Protein AF-A0A9P6CUF9-F1 (afdb_monomer_lite)

Secondary structure (DSSP, 8-state):
-------STTSS----TTT--EEEEEPPTTS--S-SEEEEE---------

Radius of gyration: 17.07 Å; chains: 1; bounding box: 36×45×33 Å

Sequence (50 aa):
INYTSYGLRCCQDSLNPQTHADIMILSHKDEENIYPYWYARIIGIFHALV

Foldseek 3Di:
DDDPCPDPPPVDPCCPLPPFQKDWDQDDPPPPDPDRIDIDGDPDDDDDDD

Organism: NCBI:txid109636

pLDDT: mean 70.4, std 13.27, range [37.88, 87.75]

Structure (mmCIF, N/CA/C/O backbone):
data_AF-A0A9P6CUF9-F1
#
_entry.id   AF-A0A9P6CUF9-F1
#
loop_
_atom_site.group_PDB
_atom_site.id
_atom_site.type_symbol
_atom_site.label_atom_id
_atom_site.label_alt_id
_atom_site.label_comp_id
_atom_site.label_asym_id
_atom_site.label_entity_id
_atom_site.label_seq_id
_atom_site.pdbx_PDB_ins_code
_atom_site.Cartn_x
_atom_site.Cartn_y
_atom_site.Cartn_z
_atom_site.occupancy
_atom_site.B_iso_or_equiv
_atom_site.auth_seq_id
_atom_site.auth_comp_id
_atom_site.auth_asym_id
_atom_site.auth_atom_id
_atom_site.pdbx_PDB_model_num
ATOM 1 N N . ILE A 1 1 ? -13.766 -37.498 6.758 1.00 49.75 1 ILE A N 1
ATOM 2 C CA . ILE A 1 1 ? -13.010 -36.421 6.075 1.00 49.75 1 ILE A CA 1
ATOM 3 C C . ILE A 1 1 ? -13.531 -35.117 6.657 1.00 49.75 1 ILE A C 1
ATOM 5 O O . ILE A 1 1 ? -14.635 -34.716 6.318 1.00 49.75 1 ILE A O 1
ATOM 9 N N . ASN A 1 2 ? -12.826 -34.546 7.634 1.00 37.88 2 ASN A N 1
ATOM 10 C CA . ASN A 1 2 ? -13.276 -33.329 8.309 1.00 37.88 2 ASN A CA 1
ATOM 11 C C . ASN A 1 2 ? -12.760 -32.126 7.514 1.00 37.88 2 ASN A C 1
ATOM 13 O O . ASN A 1 2 ? -11.560 -31.870 7.506 1.00 37.88 2 ASN A O 1
ATOM 17 N N . TYR A 1 3 ? -13.656 -31.416 6.828 1.00 44.19 3 TYR A N 1
ATOM 18 C CA . TYR A 1 3 ? -13.351 -30.118 6.230 1.00 44.19 3 TYR A CA 1
ATOM 19 C C . TYR A 1 3 ? -13.456 -29.054 7.321 1.00 44.19 3 TYR A C 1
ATOM 21 O O . TYR A 1 3 ? -14.530 -28.520 7.591 1.00 44.19 3 TYR A O 1
ATOM 29 N N . THR A 1 4 ? -12.345 -28.768 7.994 1.00 52.97 4 THR A N 1
ATOM 30 C CA . THR A 1 4 ? -12.271 -27.630 8.909 1.00 52.97 4 THR A CA 1
ATOM 31 C C . THR A 1 4 ? -12.242 -26.362 8.064 1.00 52.97 4 THR A C 1
ATOM 33 O O . THR A 1 4 ? -11.209 -25.993 7.511 1.00 52.97 4 THR A O 1
ATOM 36 N N . SER A 1 5 ? -13.397 -25.713 7.933 1.00 61.53 5 SER A N 1
ATOM 37 C CA . SER A 1 5 ? -13.522 -24.349 7.426 1.00 61.53 5 SER A CA 1
ATOM 38 C C . SER A 1 5 ? -12.804 -23.402 8.393 1.00 61.53 5 SER A C 1
ATOM 40 O O . SER A 1 5 ? -13.421 -22.813 9.279 1.00 61.53 5 SER A O 1
ATOM 42 N N . TYR A 1 6 ? -11.481 -23.295 8.266 1.00 49.59 6 TYR A N 1
ATOM 43 C CA . TYR A 1 6 ? -10.708 -22.248 8.921 1.00 49.59 6 TYR A CA 1
ATOM 44 C C . TYR A 1 6 ? -11.209 -20.901 8.397 1.00 49.59 6 TYR A C 1
ATOM 46 O O . TYR A 1 6 ? -11.222 -20.647 7.195 1.00 49.59 6 TYR A O 1
ATOM 54 N N . GLY A 1 7 ? -11.715 -20.078 9.313 1.00 55.69 7 GLY A N 1
ATOM 55 C CA . GLY A 1 7 ? -12.391 -18.828 8.997 1.00 55.69 7 GLY A CA 1
ATOM 56 C C . GLY A 1 7 ? -11.522 -17.881 8.172 1.00 55.69 7 GLY A C 1
ATOM 57 O O . GLY A 1 7 ? -10.342 -17.690 8.463 1.00 55.69 7 GLY A O 1
ATOM 58 N N . LEU A 1 8 ? -12.164 -17.256 7.184 1.00 57.19 8 LEU A N 1
ATOM 59 C CA . LEU A 1 8 ? -11.690 -16.212 6.266 1.00 57.19 8 LEU A CA 1
ATOM 60 C C . LEU A 1 8 ? -11.280 -14.907 6.986 1.00 57.19 8 LEU A C 1
ATOM 62 O O . LEU A 1 8 ? -11.639 -13.812 6.571 1.00 57.19 8 LEU A O 1
ATOM 66 N N . ARG A 1 9 ? -10.568 -14.989 8.110 1.00 54.44 9 ARG A N 1
ATOM 67 C CA . ARG A 1 9 ? -10.118 -13.826 8.892 1.00 54.44 9 ARG A CA 1
ATOM 68 C C . ARG A 1 9 ? -8.779 -13.258 8.423 1.00 54.44 9 ARG A C 1
ATOM 70 O O . ARG A 1 9 ? -8.321 -12.278 8.991 1.00 54.44 9 ARG A O 1
ATOM 77 N N . CYS A 1 10 ? -8.173 -13.854 7.397 1.00 54.59 10 CYS A N 1
ATOM 78 C CA . CYS A 1 10 ? -6.860 -13.468 6.880 1.00 54.59 10 CYS 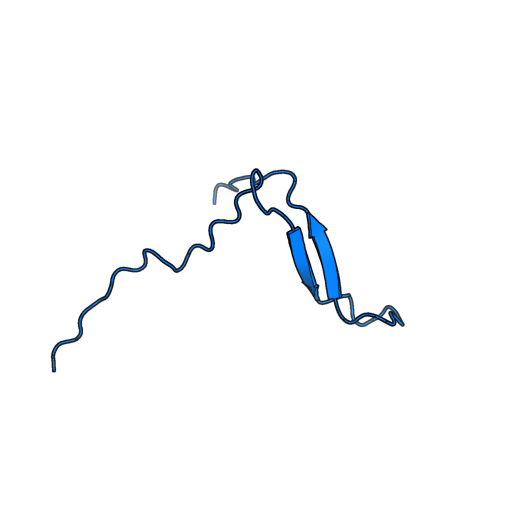A CA 1
ATOM 79 C C . CYS A 1 10 ? -6.854 -13.273 5.352 1.00 54.59 10 CYS A C 1
ATOM 81 O O . CYS A 1 10 ? -5.815 -13.404 4.722 1.00 54.59 10 CYS A O 1
ATOM 83 N N . CYS A 1 11 ? -8.013 -13.014 4.737 1.00 53.06 11 CYS A N 1
ATOM 84 C CA . CYS A 1 11 ? -8.100 -12.681 3.305 1.00 53.06 11 CYS A CA 1
ATOM 85 C C . CYS A 1 11 ? -8.223 -11.171 3.060 1.00 53.06 11 CYS A C 1
ATOM 87 O O . CYS A 1 11 ? -8.466 -10.743 1.937 1.00 53.06 11 CYS A O 1
ATOM 89 N N . GLN A 1 12 ? -8.090 -10.372 4.115 1.00 54.78 12 GLN A N 1
ATOM 90 C CA . GLN A 1 12 ? -8.044 -8.927 4.028 1.00 54.78 12 GLN A CA 1
ATOM 91 C C . GLN A 1 12 ? -6.685 -8.526 4.577 1.00 54.78 12 GLN A C 1
ATOM 93 O O . GLN A 1 12 ? -6.527 -8.372 5.788 1.00 54.78 12 GLN A O 1
ATOM 98 N N . ASP A 1 13 ? -5.694 -8.438 3.689 1.00 58.16 13 ASP A N 1
ATOM 99 C CA . ASP A 1 13 ? -4.462 -7.736 4.019 1.00 58.16 13 ASP A CA 1
ATOM 100 C C . ASP A 1 13 ? -4.887 -6.370 4.550 1.00 58.16 13 ASP A C 1
ATOM 102 O O . ASP A 1 13 ? -5.585 -5.606 3.873 1.00 58.16 13 ASP A O 1
ATOM 106 N N . SER A 1 14 ? -4.582 -6.108 5.819 1.00 63.19 14 SER A N 1
ATOM 107 C CA . SER A 1 14 ? -4.900 -4.841 6.449 1.00 63.19 14 SER A CA 1
ATOM 108 C C . SER A 1 14 ? -3.973 -3.798 5.844 1.00 63.19 14 SER A C 1
ATOM 110 O O . SER A 1 14 ? -2.900 -3.500 6.361 1.00 63.19 14 SER A O 1
ATOM 112 N N . LEU A 1 15 ? -4.393 -3.248 4.707 1.00 67.75 15 LEU A N 1
ATOM 113 C CA . LEU A 1 15 ? -3.786 -2.080 4.094 1.00 67.75 15 LEU A CA 1
ATOM 114 C C . LEU A 1 15 ? -4.048 -0.896 5.024 1.00 67.75 15 LEU A C 1
ATOM 116 O O . LEU A 1 15 ? -4.980 -0.128 4.821 1.00 67.75 15 LEU A O 1
ATOM 120 N N . ASN A 1 16 ? -3.285 -0.815 6.114 1.00 67.25 16 ASN A N 1
ATOM 121 C CA . ASN A 1 16 ? -3.397 0.234 7.109 1.00 67.25 16 ASN A CA 1
ATOM 122 C C . ASN A 1 16 ? -2.642 1.467 6.600 1.00 67.25 16 ASN A C 1
ATOM 124 O O . ASN A 1 16 ? -1.404 1.453 6.604 1.00 67.25 16 ASN A O 1
ATOM 128 N N . PRO A 1 17 ? -3.341 2.557 6.234 1.00 67.00 17 PRO A N 1
ATOM 129 C CA . PRO A 1 17 ? -2.683 3.763 5.750 1.00 67.00 17 PRO A CA 1
ATOM 130 C C . PRO A 1 17 ? -1.783 4.421 6.813 1.00 67.00 17 PRO A C 1
ATOM 132 O O . PRO A 1 17 ? -0.928 5.233 6.475 1.00 67.00 17 PRO A O 1
ATOM 135 N N . GLN A 1 18 ? -1.960 4.092 8.101 1.00 66.50 18 GLN A N 1
ATOM 136 C CA . GLN A 1 18 ? -1.237 4.741 9.199 1.00 66.50 18 GLN A CA 1
ATOM 137 C C . GLN A 1 18 ? 0.152 4.165 9.472 1.00 66.50 18 GLN A C 1
ATOM 139 O O . GLN A 1 18 ? 1.026 4.910 9.907 1.00 66.50 18 GLN A O 1
ATOM 144 N N . THR A 1 19 ? 0.371 2.863 9.268 1.00 66.94 19 THR A N 1
ATOM 145 C CA . THR A 1 19 ? 1.616 2.218 9.721 1.00 66.94 19 THR A CA 1
ATOM 146 C C . THR A 1 19 ? 2.534 1.807 8.579 1.00 66.94 19 THR A C 1
ATOM 148 O O . THR A 1 19 ? 3.728 2.053 8.683 1.00 66.94 19 THR A O 1
ATOM 151 N N . HIS A 1 20 ? 2.012 1.251 7.480 1.00 69.44 20 HIS A N 1
ATOM 152 C CA . HIS A 1 20 ? 2.818 0.766 6.348 1.00 69.44 20 HIS A CA 1
ATOM 153 C C . HIS A 1 20 ? 1.981 0.764 5.063 1.00 69.44 20 HIS A C 1
ATOM 155 O O . HIS A 1 20 ? 1.497 -0.265 4.608 1.00 69.44 20 HIS A O 1
ATOM 161 N N . ALA A 1 21 ? 1.774 1.960 4.519 1.00 77.31 21 ALA A N 1
ATOM 162 C CA . ALA A 1 21 ? 0.879 2.221 3.394 1.00 77.31 21 ALA A CA 1
ATOM 163 C C . ALA A 1 21 ? 1.532 2.043 2.013 1.00 77.31 21 ALA A C 1
ATOM 165 O O . ALA A 1 21 ? 0.922 2.395 1.005 1.00 77.31 21 ALA A O 1
ATOM 166 N N . ASP A 1 22 ? 2.783 1.597 1.959 1.00 83.25 22 ASP A N 1
ATOM 167 C CA . ASP A 1 22 ? 3.546 1.514 0.720 1.00 83.25 22 ASP A CA 1
ATOM 168 C C . ASP A 1 22 ? 3.186 0.228 -0.037 1.00 83.25 22 ASP A C 1
ATOM 170 O O . ASP A 1 22 ? 3.160 -0.862 0.532 1.00 83.25 22 ASP A O 1
ATOM 174 N N . ILE A 1 23 ? 2.886 0.363 -1.326 1.00 84.25 23 ILE A N 1
ATOM 175 C CA . ILE A 1 23 ? 2.453 -0.713 -2.217 1.00 84.25 23 ILE A CA 1
ATOM 176 C C . ILE A 1 23 ? 3.285 -0.720 -3.496 1.00 84.25 23 ILE A C 1
ATOM 178 O O . ILE A 1 23 ? 3.754 0.318 -3.969 1.00 84.25 23 ILE A O 1
ATOM 182 N N . MET A 1 24 ? 3.431 -1.909 -4.075 1.00 87.75 24 MET A N 1
ATOM 183 C CA . MET A 1 24 ? 4.050 -2.108 -5.380 1.00 87.75 24 MET A CA 1
ATOM 184 C C . MET A 1 24 ? 2.982 -2.486 -6.399 1.00 87.75 24 MET A C 1
ATOM 186 O O . MET A 1 24 ? 2.168 -3.375 -6.154 1.00 87.75 24 MET A O 1
ATOM 190 N N . ILE A 1 25 ? 2.992 -1.819 -7.546 1.00 84.12 25 ILE A N 1
ATOM 191 C CA . ILE A 1 25 ? 2.063 -2.054 -8.651 1.00 84.12 25 ILE A CA 1
ATOM 192 C C . ILE A 1 25 ? 2.892 -2.427 -9.875 1.00 84.12 25 ILE A C 1
ATOM 194 O O . ILE A 1 25 ? 3.995 -1.919 -10.049 1.00 84.12 25 ILE A O 1
ATOM 198 N N . LEU A 1 26 ? 2.394 -3.327 -10.721 1.00 84.56 26 LEU A N 1
ATOM 199 C CA . LEU A 1 26 ? 3.059 -3.630 -11.986 1.00 84.56 26 LEU A CA 1
ATOM 200 C C . LEU A 1 26 ? 3.117 -2.358 -12.843 1.00 84.56 26 LEU A C 1
ATOM 202 O O . LEU A 1 26 ? 2.082 -1.724 -13.065 1.00 84.56 26 LEU A O 1
ATOM 206 N N . SER A 1 27 ? 4.313 -1.982 -13.299 1.00 82.88 27 SER A N 1
ATOM 207 C CA . SER A 1 27 ? 4.460 -0.824 -14.179 1.00 82.88 27 SER A CA 1
ATOM 208 C C . SER A 1 27 ? 3.794 -1.092 -15.531 1.00 82.88 27 SER A C 1
ATOM 210 O O . SER A 1 27 ? 3.644 -2.238 -15.971 1.00 82.88 27 SER A O 1
ATOM 212 N N . HIS A 1 28 ? 3.326 -0.027 -16.182 1.00 80.88 28 HIS A N 1
ATOM 213 C CA . HIS A 1 28 ? 2.712 -0.149 -17.497 1.00 80.88 28 HIS A CA 1
ATOM 214 C C . HIS A 1 28 ? 3.740 -0.649 -18.525 1.00 80.88 28 HIS A C 1
ATOM 216 O O . HIS A 1 28 ? 4.864 -0.154 -18.572 1.00 80.88 28 HIS A O 1
ATOM 222 N N . LYS A 1 29 ? 3.351 -1.642 -19.337 1.00 66.75 29 LYS A N 1
ATOM 223 C CA . LYS A 1 29 ? 4.255 -2.360 -20.255 1.00 66.75 29 LYS A CA 1
ATOM 224 C C . LYS A 1 29 ? 4.776 -1.514 -21.421 1.00 66.75 29 LYS A C 1
ATOM 226 O O . LYS A 1 29 ? 5.777 -1.902 -22.013 1.00 66.75 29 LYS A O 1
ATOM 231 N N . ASP A 1 30 ? 4.099 -0.414 -21.747 1.00 67.44 30 ASP A N 1
ATOM 232 C CA . ASP A 1 30 ? 4.408 0.397 -22.933 1.00 67.44 30 ASP A CA 1
ATOM 233 C C . ASP A 1 30 ? 5.432 1.507 -22.663 1.00 67.44 30 ASP A C 1
ATOM 235 O O . ASP A 1 30 ? 5.918 2.145 -23.595 1.00 67.44 30 ASP A O 1
ATOM 239 N N . GLU A 1 31 ? 5.799 1.732 -21.402 1.00 62.06 31 GLU A N 1
ATOM 240 C CA . GLU A 1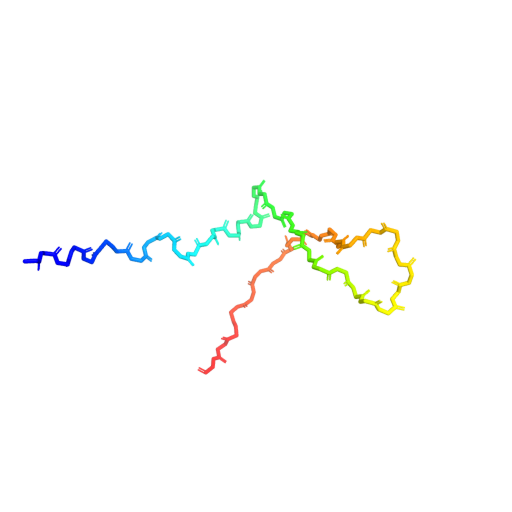 31 ? 6.952 2.563 -21.080 1.00 62.06 31 GLU A CA 1
ATOM 241 C C . GLU A 1 31 ? 8.190 1.657 -21.091 1.00 62.06 31 GLU A C 1
ATOM 243 O O . GLU A 1 31 ? 8.181 0.614 -20.435 1.00 62.06 31 GLU A O 1
ATOM 248 N N . GLU A 1 32 ? 9.258 2.040 -21.809 1.00 65.69 32 GLU A N 1
ATOM 249 C CA . GLU A 1 32 ? 10.616 1.460 -21.708 1.00 65.69 32 GLU A CA 1
ATOM 250 C C . GLU A 1 32 ? 11.200 1.700 -20.299 1.00 65.69 32 GLU A C 1
ATOM 252 O O . GLU A 1 32 ? 12.265 2.283 -20.098 1.00 65.69 32 GLU A O 1
ATOM 257 N N . ASN A 1 33 ? 10.461 1.310 -19.269 1.00 62.19 33 ASN A N 1
ATOM 258 C CA . ASN A 1 33 ? 10.828 1.499 -17.893 1.00 62.19 33 ASN A CA 1
ATOM 259 C C . ASN A 1 33 ? 11.808 0.404 -17.504 1.00 62.19 33 ASN A C 1
ATOM 261 O O . ASN A 1 33 ? 11.521 -0.791 -17.563 1.00 62.19 33 ASN A O 1
ATOM 265 N N . ILE A 1 34 ? 12.958 0.851 -17.010 1.00 71.94 34 ILE A N 1
ATOM 266 C CA . ILE A 1 34 ? 14.025 0.024 -16.437 1.00 71.94 34 ILE A CA 1
ATOM 267 C C . ILE A 1 34 ? 13.505 -0.802 -15.238 1.00 71.94 34 ILE A C 1
ATOM 269 O O . ILE A 1 34 ? 14.105 -1.812 -14.870 1.00 71.94 34 ILE A O 1
ATOM 273 N N . TYR A 1 35 ? 12.370 -0.407 -14.644 1.00 70.50 35 TYR A N 1
ATOM 274 C CA . TYR A 1 35 ? 11.783 -1.044 -13.470 1.00 70.50 35 TYR A CA 1
ATOM 275 C C . TYR A 1 35 ? 10.407 -1.667 -13.767 1.00 70.50 35 TYR A C 1
ATOM 277 O O . TYR A 1 35 ? 9.487 -0.962 -14.191 1.00 70.50 35 TYR A O 1
ATOM 285 N N . PRO A 1 36 ? 10.218 -2.967 -13.467 1.00 81.44 36 PRO A N 1
ATOM 286 C CA . PRO A 1 36 ? 8.954 -3.670 -13.704 1.00 81.44 36 PRO A CA 1
ATOM 287 C C . PRO A 1 36 ? 7.836 -3.300 -12.712 1.00 81.44 36 PRO A C 1
ATOM 289 O O . PRO A 1 36 ? 6.715 -3.785 -12.846 1.00 81.44 36 PRO A O 1
ATOM 292 N N . TYR A 1 37 ? 8.119 -2.457 -11.712 1.00 85.56 37 TYR A N 1
ATOM 293 C CA . TYR A 1 37 ? 7.164 -2.085 -10.671 1.00 85.56 37 TYR A CA 1
ATOM 294 C C . TYR A 1 37 ? 7.179 -0.583 -10.385 1.00 85.56 37 TYR A C 1
ATOM 296 O O . TYR A 1 37 ? 8.233 0.052 -10.362 1.00 85.56 37 TYR A O 1
ATOM 304 N N . TRP A 1 38 ? 5.998 -0.040 -10.110 1.00 85.19 38 TRP A N 1
ATOM 305 C CA . TRP A 1 38 ?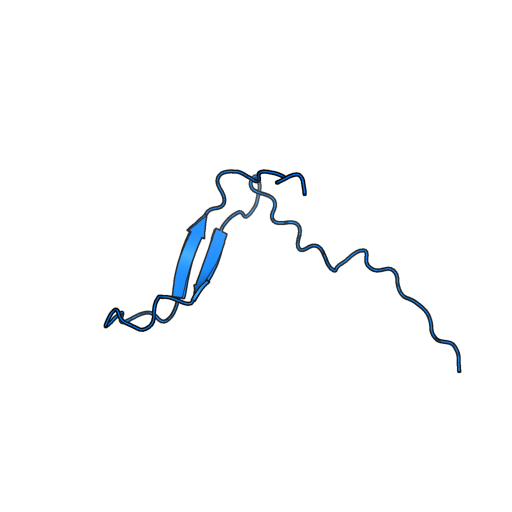 5.779 1.271 -9.520 1.00 85.19 38 TRP A CA 1
ATOM 306 C C . TRP A 1 38 ? 5.607 1.152 -8.013 1.00 85.19 38 TRP A C 1
ATOM 308 O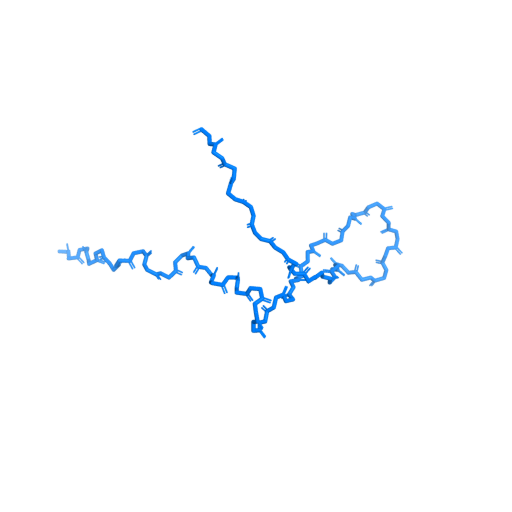 O . TRP A 1 38 ? 4.988 0.211 -7.521 1.00 85.19 38 TRP A O 1
ATOM 318 N N . TYR A 1 39 ? 6.117 2.142 -7.294 1.00 86.88 39 TYR A N 1
ATOM 319 C CA . TYR A 1 39 ? 5.979 2.251 -5.849 1.00 86.88 39 TYR A CA 1
ATOM 320 C C . TYR A 1 39 ? 5.009 3.388 -5.545 1.00 86.88 39 TYR A C 1
ATOM 322 O O . TYR A 1 39 ? 5.202 4.511 -6.010 1.00 86.88 39 TYR A O 1
ATOM 330 N N . ALA A 1 40 ? 3.962 3.096 -4.786 1.00 85.56 40 ALA A N 1
ATOM 331 C CA . ALA A 1 40 ? 2.942 4.062 -4.405 1.00 85.56 40 ALA A CA 1
ATOM 332 C C . ALA A 1 40 ? 2.658 3.969 -2.908 1.00 85.56 40 ALA A C 1
ATOM 334 O O . ALA A 1 40 ? 2.941 2.957 -2.278 1.00 85.56 40 ALA A O 1
ATOM 335 N N . ARG A 1 41 ? 2.072 5.023 -2.340 1.00 87.38 41 ARG A N 1
ATOM 336 C CA . ARG A 1 41 ? 1.664 5.058 -0.936 1.00 87.38 41 ARG A CA 1
ATOM 337 C C . ARG A 1 41 ? 0.174 5.337 -0.835 1.00 87.38 41 ARG A C 1
ATOM 339 O O . ARG A 1 41 ? -0.3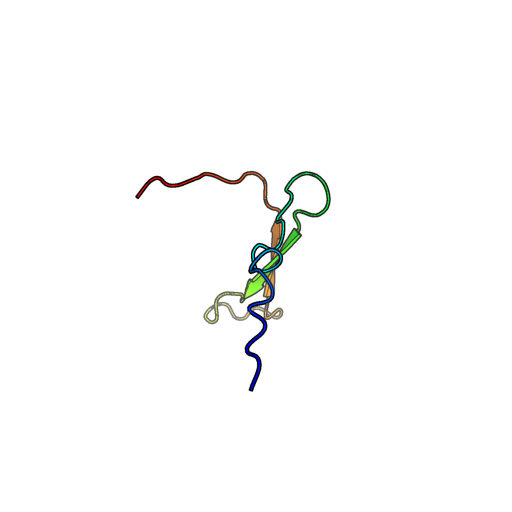23 6.268 -1.464 1.00 87.38 41 ARG A O 1
ATOM 346 N N . ILE A 1 42 ? -0.536 4.547 -0.040 1.00 83.56 42 ILE A N 1
ATOM 347 C CA . ILE A 1 42 ? -1.964 4.731 0.215 1.00 83.56 42 ILE A CA 1
ATOM 348 C C . ILE A 1 42 ? -2.152 5.982 1.077 1.00 83.56 42 ILE A C 1
ATOM 350 O O . ILE A 1 42 ? -1.652 6.062 2.196 1.00 83.56 42 ILE A O 1
ATOM 354 N N . ILE A 1 43 ? -2.896 6.955 0.552 1.00 84.81 43 ILE A N 1
ATOM 355 C CA . ILE A 1 43 ? -3.226 8.207 1.255 1.00 84.81 43 ILE A CA 1
ATOM 356 C C . ILE A 1 43 ? -4.612 8.113 1.914 1.00 84.81 43 ILE A C 1
ATOM 358 O O . ILE A 1 43 ? -4.863 8.737 2.941 1.00 84.81 43 ILE A O 1
ATOM 362 N N . GLY A 1 44 ? -5.512 7.299 1.360 1.00 82.38 44 GLY A N 1
ATOM 363 C CA . GLY A 1 44 ? -6.855 7.092 1.888 1.00 82.38 44 GLY A CA 1
ATOM 364 C C . GLY A 1 44 ? -7.560 5.924 1.207 1.00 82.38 44 GLY A C 1
ATOM 365 O O . GLY A 1 44 ? -7.184 5.520 0.108 1.00 82.38 44 GLY A O 1
ATOM 366 N N . ILE A 1 45 ? -8.573 5.377 1.878 1.00 81.88 45 ILE A N 1
ATOM 367 C CA . ILE A 1 45 ? -9.393 4.262 1.393 1.00 81.88 45 ILE A CA 1
ATOM 368 C C . ILE A 1 45 ? -10.841 4.742 1.363 1.00 81.88 45 ILE A C 1
ATOM 370 O O . ILE A 1 45 ? -11.361 5.209 2.376 1.00 81.88 45 ILE A O 1
ATOM 374 N N . PHE A 1 46 ? -11.487 4.626 0.205 1.00 83.69 46 PHE A N 1
ATOM 375 C CA . PHE A 1 46 ? -12.879 5.019 0.011 1.00 83.69 46 PHE A CA 1
ATOM 376 C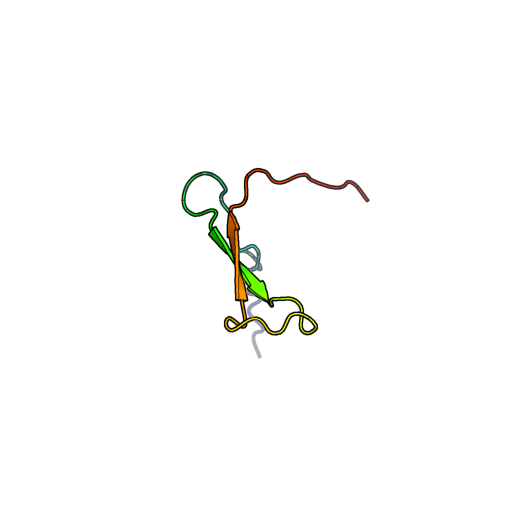 C . PHE A 1 46 ? -13.720 3.774 -0.271 1.00 83.69 46 PHE A C 1
ATOM 378 O O . PHE A 1 46 ? -13.394 2.988 -1.159 1.00 83.69 46 PHE A O 1
ATOM 385 N N . HIS A 1 47 ? -14.805 3.592 0.480 1.00 81.88 47 HIS A N 1
ATOM 386 C CA . HIS A 1 47 ? -15.774 2.534 0.209 1.00 81.88 47 HIS A CA 1
ATOM 387 C C . HIS A 1 47 ? -16.717 2.992 -0.906 1.00 81.88 47 HIS A C 1
ATOM 389 O O . HIS A 1 47 ? -17.531 3.891 -0.699 1.00 81.88 47 HIS A O 1
ATOM 395 N N . ALA A 1 48 ? -16.612 2.376 -2.083 1.00 85.00 48 ALA A N 1
ATOM 396 C CA . ALA A 1 48 ? -17.633 2.513 -3.112 1.00 85.00 48 ALA A CA 1
ATOM 397 C C . ALA A 1 48 ? -18.829 1.632 -2.725 1.00 85.00 48 ALA A C 1
ATOM 399 O O . ALA A 1 48 ? -18.687 0.418 -2.576 1.00 85.00 48 ALA A O 1
ATOM 400 N N . LEU A 1 49 ? -19.988 2.252 -2.508 1.00 75.19 49 LEU A N 1
ATOM 401 C CA . LEU A 1 49 ? -21.250 1.533 -2.353 1.00 75.19 49 LEU A CA 1
ATOM 402 C C . LEU A 1 49 ? -21.681 1.034 -3.739 1.00 75.19 49 LEU A C 1
ATOM 404 O O . LEU A 1 49 ? -21.776 1.837 -4.668 1.00 75.19 49 LEU A O 1
ATOM 408 N N . VAL A 1 50 ? -21.895 -0.277 -3.859 1.00 66.00 50 VAL A N 1
ATOM 409 C CA . VAL A 1 50 ? -22.518 -0.935 -5.021 1.00 66.00 50 VAL A CA 1
ATOM 410 C C . VAL A 1 50 ? -23.985 -1.178 -4.712 1.00 66.00 50 VAL A C 1
ATOM 412 O O . VAL A 1 50 ? -24.259 -1.636 -3.578 1.00 66.00 50 VAL A O 1
#